Protein AF-A0AAV4GGV5-F1 (afdb_monomer_lite)

Sequence (106 aa):
MLEMLTRFMDESSIHTMHVDLEIAMHSAIKRVLPNVKIKACQFHLAQAWFKKIQGLGLTPEYKDRDSDIGNDYVVFFALPVLPAEKIEESFVNVIMEDAPLDERCG

Organism: NCBI:txid1093978

Foldseek 3Di:
DLVVCVVVDPLVPAAEDADDPDPVVVVVCCVRNVRHHYDHNLVVVVVVVVVLCVVLVVVVLLVDPPHLQVVLVVQVSCLSVDDPVCNVVCCVVPNVVSPDPDPSVD

Structure (mmCIF, N/CA/C/O backbone):
data_AF-A0AAV4GGV5-F1
#
_entry.id   AF-A0AAV4GGV5-F1
#
loop_
_atom_site.group_PDB
_atom_site.id
_atom_site.type_symbol
_atom_site.label_atom_id
_atom_site.label_alt_id
_atom_site.label_comp_id
_atom_site.label_asym_id
_atom_site.label_entity_id
_atom_site.label_seq_id
_atom_site.pdbx_PDB_ins_code
_atom_site.Cartn_x
_atom_site.Cartn_y
_atom_site.Cartn_z
_atom_site.occupancy
_atom_site.B_iso_or_equiv
_atom_site.auth_seq_id
_atom_site.auth_comp_id
_atom_site.auth_asym_id
_atom_site.auth_atom_id
_atom_site.pdbx_PDB_model_num
ATOM 1 N N . MET A 1 1 ? -2.433 -15.217 19.702 1.00 55.41 1 MET A N 1
ATOM 2 C CA . MET A 1 1 ? -1.795 -13.911 19.410 1.00 55.41 1 MET A CA 1
ATOM 3 C C . MET A 1 1 ? -2.663 -12.757 19.908 1.00 55.41 1 MET A C 1
ATOM 5 O O . MET A 1 1 ? -2.218 -12.058 20.803 1.00 55.41 1 MET A O 1
ATOM 9 N N . LEU A 1 2 ? -3.913 -12.616 19.443 1.00 57.97 2 LEU A N 1
ATOM 10 C CA . LEU A 1 2 ? -4.853 -11.577 19.911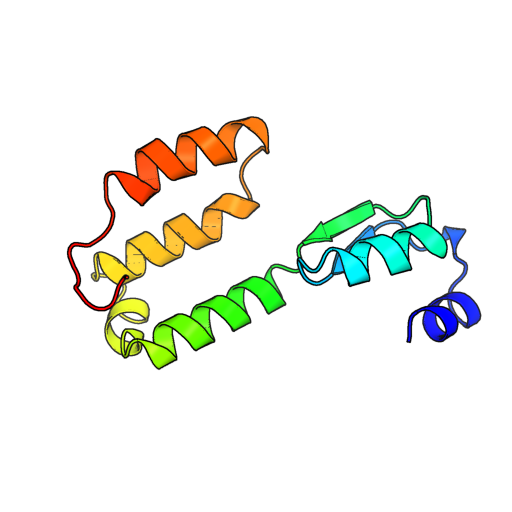 1.00 57.97 2 LEU A CA 1
ATOM 11 C C . LEU A 1 2 ? -5.200 -11.666 21.409 1.00 57.97 2 LEU A C 1
ATOM 13 O O . LEU A 1 2 ? -5.064 -10.673 22.110 1.00 57.97 2 LEU A O 1
ATOM 17 N N . GLU A 1 3 ? -5.509 -12.859 21.929 1.00 57.91 3 GLU A N 1
ATOM 18 C CA . GLU A 1 3 ? -5.758 -13.072 23.374 1.00 57.91 3 GLU A CA 1
ATOM 19 C C . GLU A 1 3 ? -4.526 -12.829 24.265 1.00 57.91 3 GLU A C 1
ATOM 21 O O . GLU A 1 3 ? -4.636 -12.654 25.476 1.00 57.91 3 GLU A O 1
ATOM 26 N N . MET A 1 4 ? -3.326 -12.849 23.677 1.00 59.19 4 MET A N 1
ATOM 27 C CA . MET A 1 4 ? -2.087 -12.576 24.404 1.00 59.19 4 MET A CA 1
ATOM 28 C C . MET A 1 4 ? -1.860 -11.067 24.520 1.00 59.19 4 MET A C 1
ATOM 30 O O . MET A 1 4 ? -1.434 -10.598 25.565 1.00 59.19 4 MET A O 1
ATOM 34 N N . LEU A 1 5 ? -2.199 -10.302 23.477 1.00 58.94 5 LEU A N 1
ATOM 35 C CA . LEU A 1 5 ? -2.075 -8.843 23.474 1.00 58.94 5 LEU A CA 1
ATOM 36 C C . LEU A 1 5 ? -3.033 -8.183 24.477 1.00 58.94 5 LEU A C 1
ATOM 38 O O . LEU A 1 5 ? -2.627 -7.246 25.156 1.00 58.94 5 LEU A O 1
ATOM 42 N N . THR A 1 6 ? -4.250 -8.706 24.644 1.00 60.25 6 THR A N 1
ATOM 43 C CA . THR A 1 6 ? -5.225 -8.179 25.620 1.00 60.25 6 THR A CA 1
ATOM 44 C C . THR A 1 6 ? -4.923 -8.543 27.073 1.00 60.25 6 THR A C 1
ATOM 46 O O . THR A 1 6 ? -5.412 -7.897 27.991 1.00 60.25 6 THR A O 1
ATOM 49 N N . ARG A 1 7 ? -4.076 -9.551 27.314 1.00 65.31 7 ARG A N 1
ATOM 50 C CA . ARG A 1 7 ? -3.614 -9.910 28.666 1.00 65.31 7 ARG A CA 1
ATOM 51 C C . ARG A 1 7 ? -2.520 -8.994 29.212 1.00 65.31 7 ARG A C 1
ATOM 53 O O . ARG A 1 7 ? -2.361 -8.920 30.426 1.00 65.31 7 ARG A O 1
ATOM 60 N N . PHE A 1 8 ? -1.749 -8.352 28.336 1.00 65.38 8 PHE A N 1
ATOM 61 C CA . PHE A 1 8 ? -0.602 -7.520 28.719 1.00 65.38 8 PHE A CA 1
ATOM 62 C C . PHE A 1 8 ? -0.807 -6.030 28.446 1.00 65.38 8 PHE A C 1
ATOM 64 O O . PHE A 1 8 ? -0.034 -5.215 28.943 1.00 65.38 8 PHE A O 1
ATOM 71 N N . MET A 1 9 ? -1.828 -5.667 27.671 1.00 64.75 9 MET A N 1
ATOM 72 C CA . MET A 1 9 ? -2.180 -4.283 27.388 1.00 64.75 9 MET A CA 1
ATOM 73 C C . MET A 1 9 ? -3.589 -4.024 27.897 1.00 64.75 9 MET A C 1
ATOM 75 O O . MET A 1 9 ? -4.500 -4.798 27.616 1.00 64.75 9 MET A O 1
ATOM 79 N N . ASP A 1 10 ? -3.764 -2.927 28.627 1.00 68.81 10 ASP A N 1
ATOM 80 C CA . ASP A 1 10 ? -5.088 -2.421 28.964 1.00 68.81 10 ASP A CA 1
ATOM 81 C C . ASP A 1 10 ? -5.845 -2.157 27.656 1.00 68.81 10 ASP A C 1
ATOM 83 O O . ASP A 1 10 ? -5.405 -1.347 26.836 1.00 68.81 10 ASP A O 1
ATOM 87 N N . GLU A 1 11 ? -6.954 -2.857 27.427 1.00 64.19 11 GLU A N 1
ATOM 88 C CA . GLU A 1 11 ? -7.745 -2.733 26.199 1.00 64.19 11 GLU A CA 1
ATOM 89 C C . GLU A 1 11 ? -8.191 -1.287 25.947 1.00 64.19 11 GLU A C 1
ATOM 91 O O . GLU A 1 11 ? -8.298 -0.869 24.794 1.00 64.19 11 GLU A O 1
ATOM 96 N N . SER A 1 12 ? -8.365 -0.492 27.011 1.00 68.00 12 SER A N 1
ATOM 97 C CA . SER A 1 12 ? -8.714 0.928 26.910 1.00 68.00 12 SER A CA 1
ATOM 98 C C . SER A 1 12 ? -7.590 1.794 26.322 1.00 68.00 12 SER A C 1
ATOM 100 O O . SER A 1 12 ? -7.841 2.900 25.844 1.00 68.00 12 SER A O 1
ATOM 102 N N . SER A 1 13 ? -6.355 1.285 26.286 1.00 76.25 13 SER A N 1
ATOM 103 C CA . SER A 1 13 ? -5.203 1.973 25.696 1.00 76.25 13 SER A CA 1
ATOM 104 C C . SER A 1 13 ? -5.058 1.739 24.186 1.00 76.25 13 SER A C 1
ATOM 106 O O . SER A 1 13 ? -4.422 2.542 23.493 1.00 76.25 13 SER A O 1
ATOM 108 N N . ILE A 1 14 ? -5.684 0.694 23.628 1.00 80.12 14 ILE A N 1
ATOM 109 C CA . ILE A 1 14 ? -5.539 0.333 22.212 1.00 80.12 14 ILE A CA 1
ATOM 110 C C . ILE A 1 14 ? -6.585 1.067 21.369 1.00 80.12 14 ILE A C 1
ATOM 112 O O . ILE A 1 14 ? -7.730 0.646 21.231 1.00 80.12 14 ILE A O 1
ATOM 116 N N . HIS A 1 15 ? -6.160 2.149 20.722 1.00 86.88 15 HIS A N 1
ATOM 117 C CA . HIS A 1 15 ? -7.057 2.984 19.918 1.00 86.88 15 HIS A CA 1
ATOM 118 C C . HIS A 1 15 ? -7.050 2.621 18.432 1.00 86.88 15 HIS A C 1
ATOM 120 O O . HIS A 1 15 ? -8.032 2.843 17.722 1.00 86.88 15 HIS A O 1
ATOM 126 N N . THR A 1 16 ? -5.936 2.101 17.914 1.00 90.69 16 THR A N 1
ATOM 127 C CA . THR A 1 16 ? -5.784 1.778 16.491 1.00 90.69 16 THR A CA 1
ATOM 128 C C . THR A 1 16 ? -4.899 0.554 16.301 1.00 90.69 16 THR A C 1
ATOM 130 O O . THR A 1 16 ? -3.853 0.443 16.930 1.00 90.69 16 THR A O 1
ATOM 133 N N . MET A 1 17 ? -5.299 -0.335 15.394 1.00 90.50 17 MET A N 1
ATOM 134 C CA . MET A 1 17 ? -4.516 -1.491 14.963 1.00 90.50 17 MET A CA 1
ATOM 135 C C . MET A 1 17 ? -4.331 -1.462 13.450 1.00 90.50 17 MET A C 1
ATOM 137 O O . MET A 1 17 ? -5.301 -1.309 12.708 1.00 90.50 17 MET A O 1
ATOM 141 N N . HIS A 1 18 ? -3.084 -1.625 13.010 1.00 90.38 18 HIS A N 1
ATOM 142 C CA . HIS A 1 18 ? -2.734 -1.810 11.605 1.00 90.38 18 HIS A CA 1
ATOM 143 C C . HIS A 1 18 ? -2.633 -3.301 11.314 1.00 90.38 18 HIS A C 1
ATOM 145 O O . HIS A 1 18 ? -1.774 -3.974 11.880 1.00 90.38 18 HIS A O 1
ATOM 151 N N . VAL A 1 19 ? -3.517 -3.815 10.467 1.00 90.31 19 VAL A N 1
ATOM 152 C CA . VAL A 1 19 ? -3.667 -5.254 10.214 1.00 90.31 19 VAL A CA 1
ATOM 153 C C . VAL A 1 19 ? -3.821 -5.544 8.728 1.00 90.31 19 VAL A C 1
ATOM 155 O O . VAL A 1 19 ? -4.098 -4.647 7.928 1.00 90.31 19 VAL A O 1
ATOM 158 N N . ASP A 1 20 ? -3.592 -6.800 8.366 1.00 87.31 20 ASP A N 1
ATOM 159 C CA . ASP A 1 20 ? -3.739 -7.275 6.994 1.00 87.31 20 ASP A CA 1
ATOM 160 C C . ASP A 1 20 ? -5.190 -7.178 6.538 1.00 87.31 20 ASP A C 1
ATOM 162 O O . ASP A 1 20 ? -6.105 -7.334 7.344 1.00 87.31 20 ASP A O 1
ATOM 166 N N . LEU A 1 21 ? -5.390 -6.966 5.233 1.00 80.81 21 LEU A N 1
ATOM 167 C CA . LEU A 1 21 ? -6.697 -6.796 4.583 1.00 80.81 21 LEU A CA 1
ATOM 168 C C . LEU A 1 21 ? -7.540 -8.091 4.534 1.00 80.81 21 LEU A C 1
ATOM 170 O O . LEU A 1 21 ? -8.390 -8.259 3.663 1.00 80.81 21 LEU A O 1
ATOM 174 N N . GLU A 1 22 ? -7.325 -9.016 5.467 1.00 87.06 22 GLU A N 1
ATOM 175 C CA . GLU A 1 22 ? -8.097 -10.244 5.587 1.00 87.06 22 GLU A CA 1
ATOM 176 C C . GLU A 1 22 ? -9.313 -10.041 6.494 1.00 87.06 22 GLU A C 1
ATOM 178 O O . GLU A 1 22 ? -9.208 -9.753 7.691 1.00 87.06 22 GLU A O 1
ATOM 183 N N . ILE A 1 23 ? -10.503 -10.275 5.938 1.00 88.50 23 ILE A N 1
ATOM 184 C CA . ILE A 1 23 ? -11.776 -10.112 6.652 1.00 88.50 23 ILE A CA 1
ATOM 185 C C . ILE A 1 23 ? -11.866 -10.965 7.926 1.00 88.50 23 ILE A C 1
ATOM 187 O O . ILE A 1 23 ? -12.456 -10.537 8.921 1.00 88.50 23 ILE A O 1
ATOM 191 N N . ALA A 1 24 ? -11.247 -12.149 7.925 1.00 90.62 24 ALA A N 1
ATOM 192 C CA . ALA A 1 24 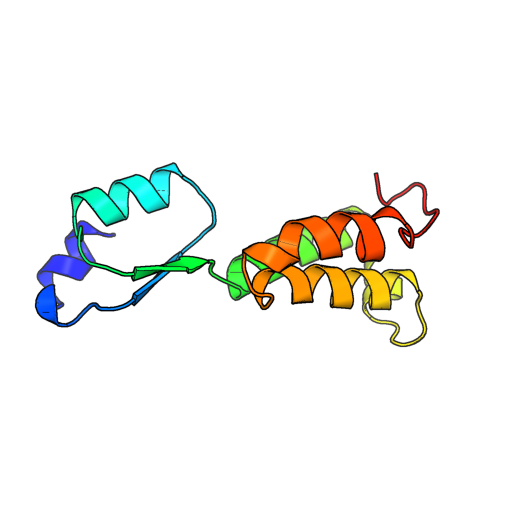? -11.192 -13.031 9.085 1.00 90.62 24 ALA A CA 1
ATOM 193 C C . ALA A 1 24 ? -10.407 -12.386 10.239 1.00 90.62 24 ALA A C 1
ATOM 195 O O . ALA A 1 24 ? -10.862 -12.413 11.385 1.00 90.62 24 ALA A O 1
ATOM 196 N N . MET A 1 25 ? -9.282 -11.734 9.928 1.00 88.94 25 MET A N 1
ATOM 197 C CA . MET A 1 25 ? -8.466 -11.009 10.901 1.00 88.94 25 MET A CA 1
ATOM 198 C C . MET A 1 25 ? -9.241 -9.827 11.486 1.00 88.94 25 MET A C 1
ATOM 200 O O . MET A 1 25 ? -9.327 -9.679 12.706 1.00 88.94 25 MET A O 1
ATOM 204 N N . HIS A 1 26 ? -9.878 -9.025 10.626 1.00 91.19 26 HIS A N 1
ATOM 205 C CA . HIS A 1 26 ? -10.698 -7.892 11.059 1.00 91.19 26 HIS A CA 1
ATOM 206 C C . HIS A 1 26 ? -11.844 -8.334 11.978 1.00 91.19 26 HIS A C 1
ATOM 208 O O . HIS A 1 26 ? -12.081 -7.721 13.021 1.00 91.19 26 HIS A O 1
ATOM 214 N N . SER A 1 27 ? -12.521 -9.428 11.621 1.00 92.06 27 SER A N 1
ATOM 215 C CA . SER A 1 27 ? -13.635 -9.984 12.395 1.00 92.06 27 SER A CA 1
ATOM 216 C C . SER A 1 27 ? -13.177 -10.494 13.764 1.00 92.06 27 SER A C 1
ATOM 218 O O . SER A 1 27 ? -13.816 -10.209 14.777 1.00 92.06 27 SER A O 1
ATOM 220 N N . ALA A 1 28 ? -12.043 -11.200 13.823 1.00 91.81 28 ALA A N 1
ATOM 221 C CA . ALA A 1 28 ? -11.459 -11.670 15.076 1.00 91.81 28 ALA A CA 1
ATOM 222 C C . ALA A 1 28 ? -11.052 -10.507 15.995 1.00 91.81 28 ALA A C 1
ATOM 224 O O . ALA A 1 28 ? -11.343 -10.541 17.190 1.00 91.81 28 ALA A O 1
ATOM 225 N N . ILE A 1 29 ? -10.450 -9.449 15.441 1.00 90.44 29 ILE A N 1
ATOM 226 C CA . ILE A 1 29 ? -10.096 -8.239 16.195 1.00 90.44 29 ILE A CA 1
ATOM 227 C C . ILE A 1 29 ? -11.346 -7.567 16.745 1.00 90.44 29 ILE A C 1
ATOM 229 O O . ILE A 1 29 ? -11.393 -7.282 17.934 1.00 90.44 29 ILE A O 1
ATOM 233 N N . LYS A 1 30 ? -12.379 -7.353 15.924 1.00 90.62 30 LYS A N 1
ATOM 234 C CA . LYS A 1 30 ? -13.620 -6.706 16.375 1.00 90.62 30 LYS A CA 1
ATOM 235 C C . LYS A 1 30 ? -14.377 -7.502 17.433 1.00 90.62 30 LYS A C 1
ATOM 237 O O . LYS A 1 30 ? -15.092 -6.901 18.227 1.00 90.62 30 LYS A O 1
ATOM 242 N N . ARG A 1 31 ? -14.206 -8.824 17.478 1.00 91.25 31 ARG A N 1
ATOM 243 C CA . ARG A 1 31 ? -14.784 -9.668 18.531 1.00 91.25 31 ARG A CA 1
ATOM 244 C C . ARG A 1 31 ? -14.117 -9.460 19.894 1.00 91.25 31 ARG A C 1
ATOM 246 O O . ARG A 1 31 ? -14.793 -9.606 20.905 1.00 91.25 31 ARG A O 1
ATOM 253 N N . VAL A 1 32 ? -12.820 -9.154 19.916 1.00 89.38 32 VAL A N 1
ATOM 254 C CA . VAL A 1 32 ? -12.034 -8.997 21.153 1.00 89.38 32 VAL A CA 1
ATOM 255 C C . VAL A 1 32 ? -11.904 -7.522 21.556 1.00 89.38 32 VAL A C 1
ATOM 257 O O . VAL A 1 32 ? -12.048 -7.190 22.720 1.00 89.38 32 VAL A O 1
ATOM 260 N N . LEU A 1 33 ? -11.692 -6.627 20.590 1.00 89.56 33 LEU A N 1
ATOM 261 C CA . LEU A 1 33 ? -11.506 -5.186 20.761 1.00 89.56 33 LEU A CA 1
ATOM 262 C C . LEU A 1 33 ? -12.538 -4.425 19.906 1.00 89.56 33 LEU A C 1
ATOM 264 O O . LEU A 1 33 ? -12.197 -3.858 18.864 1.00 89.56 33 LEU A O 1
ATOM 268 N N . PRO A 1 34 ? -13.824 -4.399 20.296 1.00 89.44 34 PRO A N 1
ATOM 269 C CA . PRO A 1 34 ? -14.899 -3.864 19.453 1.00 89.44 34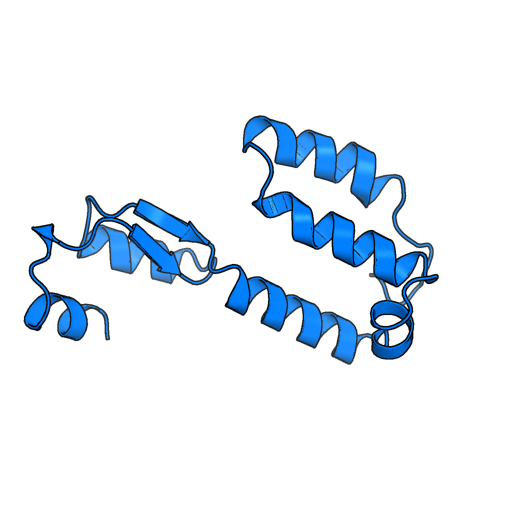 PRO A CA 1
ATOM 270 C C . PRO A 1 34 ? -14.696 -2.388 19.075 1.00 89.44 34 PRO A C 1
ATOM 272 O O . PRO A 1 34 ? -14.993 -1.976 17.946 1.00 89.44 34 PRO A O 1
ATOM 275 N N . ASN A 1 35 ? -14.104 -1.613 19.985 1.00 89.56 35 ASN A N 1
ATOM 276 C CA . ASN A 1 35 ? -13.918 -0.170 19.840 1.00 89.56 35 ASN A CA 1
ATOM 277 C C . ASN A 1 35 ? -12.635 0.222 19.091 1.00 89.56 35 ASN A C 1
ATOM 279 O O . ASN A 1 35 ? -12.460 1.395 18.768 1.00 89.56 35 ASN A O 1
ATOM 283 N N . VAL A 1 36 ? -11.744 -0.726 18.776 1.00 92.06 36 VAL A N 1
ATOM 284 C CA . VAL A 1 36 ? -10.475 -0.386 18.123 1.00 92.06 36 VAL A CA 1
ATOM 285 C C . VAL A 1 36 ? -10.705 0.094 16.694 1.00 92.06 36 VAL A C 1
ATOM 287 O O . VAL A 1 3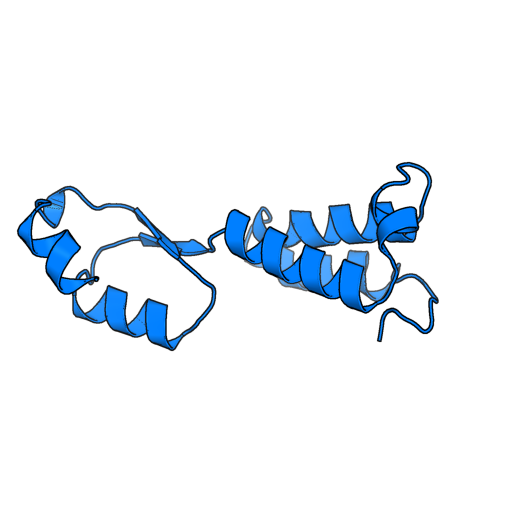6 ? -11.493 -0.491 15.938 1.00 92.06 36 VAL A O 1
ATOM 290 N N . LYS A 1 37 ? -9.991 1.142 16.279 1.00 91.25 37 LYS A N 1
ATOM 291 C CA . LYS A 1 37 ? -9.945 1.535 14.872 1.00 91.25 37 LYS A CA 1
ATOM 292 C C . LYS A 1 37 ? -9.039 0.570 14.114 1.00 91.25 37 LYS A C 1
ATOM 294 O O . LYS A 1 37 ? -7.846 0.486 14.382 1.00 91.25 37 LYS A O 1
ATOM 299 N N . ILE A 1 38 ? -9.599 -0.140 13.146 1.00 90.94 38 ILE A N 1
ATOM 300 C CA . ILE A 1 38 ? -8.821 -0.985 12.242 1.00 90.94 38 ILE A CA 1
ATOM 301 C C . ILE A 1 38 ? -8.342 -0.122 11.074 1.00 90.94 38 ILE A C 1
ATOM 303 O O . ILE A 1 38 ? -9.132 0.604 10.470 1.00 90.94 38 ILE A O 1
ATOM 307 N N . LYS A 1 39 ? -7.045 -0.184 10.778 1.00 88.62 39 LYS A N 1
ATOM 308 C CA . LYS A 1 39 ? -6.425 0.406 9.592 1.00 88.62 39 LYS A CA 1
ATOM 309 C C . LYS A 1 39 ? -5.710 -0.683 8.804 1.00 88.62 39 LYS A C 1
ATOM 311 O O . LYS A 1 39 ? -5.165 -1.617 9.387 1.00 88.62 39 LYS A O 1
ATOM 316 N N . ALA A 1 40 ? -5.667 -0.528 7.487 1.00 85.50 40 ALA A N 1
ATOM 317 C CA . ALA A 1 40 ? -4.862 -1.392 6.639 1.00 85.50 40 ALA A CA 1
ATOM 318 C C . ALA A 1 40 ? -3.369 -1.250 6.985 1.00 85.50 40 ALA A C 1
ATOM 320 O O . ALA A 1 40 ? -2.857 -0.143 7.198 1.00 85.50 40 ALA A O 1
ATOM 321 N N . CYS A 1 41 ? -2.656 -2.372 7.032 1.00 89.69 41 CYS A N 1
ATOM 322 C CA . CYS A 1 41 ? -1.206 -2.381 7.141 1.00 89.69 41 CYS 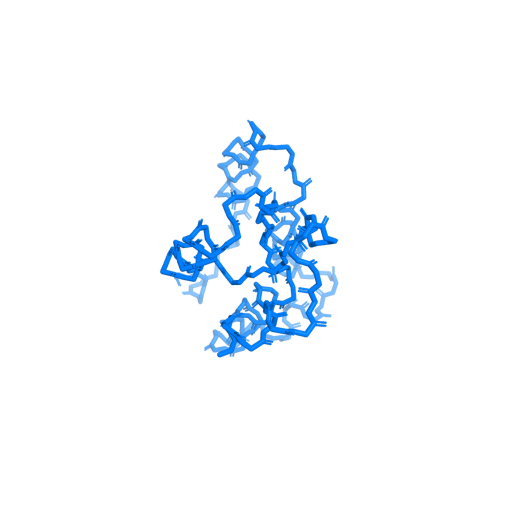A CA 1
ATOM 323 C C . CYS A 1 41 ? -0.578 -2.079 5.773 1.00 89.69 41 CYS A C 1
ATOM 325 O O . CYS A 1 41 ? -0.453 -2.960 4.923 1.00 89.69 41 CYS A O 1
ATOM 327 N N . GLN A 1 42 ? -0.141 -0.832 5.568 1.00 85.75 42 GLN A N 1
ATOM 328 C CA . GLN A 1 42 ? 0.540 -0.423 4.332 1.00 85.75 42 GLN A CA 1
ATOM 329 C C . GLN A 1 42 ? 1.832 -1.213 4.088 1.00 85.75 42 GLN A C 1
ATOM 331 O O . GLN A 1 42 ? 2.178 -1.471 2.941 1.00 85.75 42 GLN A O 1
ATOM 336 N N . PHE A 1 43 ? 2.519 -1.643 5.151 1.00 88.56 43 PHE A N 1
ATOM 337 C CA . PHE A 1 43 ? 3.740 -2.440 5.040 1.00 88.56 43 PHE A CA 1
ATOM 338 C C . PHE A 1 43 ? 3.476 -3.818 4.418 1.00 88.56 43 PHE A C 1
ATOM 340 O O . PHE A 1 43 ? 4.136 -4.191 3.450 1.00 88.56 43 PHE A O 1
ATOM 347 N N . HIS A 1 44 ? 2.489 -4.561 4.926 1.00 88.06 44 HIS A N 1
ATOM 348 C CA . HIS A 1 44 ? 2.167 -5.878 4.375 1.00 88.06 44 HIS A CA 1
ATOM 349 C C . HIS A 1 44 ? 1.528 -5.784 2.988 1.00 88.06 44 HIS A C 1
ATOM 351 O O . HIS A 1 44 ? 1.817 -6.624 2.136 1.00 88.06 44 HIS A O 1
ATOM 357 N N . LEU A 1 45 ? 0.742 -4.734 2.722 1.00 86.81 45 LEU A N 1
ATOM 358 C CA . LEU A 1 45 ? 0.229 -4.453 1.381 1.00 86.81 45 LEU A CA 1
ATOM 359 C C . LEU A 1 45 ? 1.375 -4.212 0.385 1.00 86.81 45 LEU A C 1
ATOM 361 O O . LEU A 1 45 ? 1.450 -4.885 -0.642 1.00 86.81 45 LEU A O 1
ATOM 365 N N . ALA A 1 46 ? 2.322 -3.336 0.734 1.00 88.50 46 ALA A N 1
ATOM 366 C CA . ALA A 1 46 ? 3.509 -3.067 -0.072 1.00 88.50 46 ALA A CA 1
ATOM 367 C C . ALA A 1 46 ? 4.347 -4.329 -0.314 1.00 88.50 46 ALA A C 1
ATOM 369 O O . ALA A 1 46 ? 4.814 -4.573 -1.426 1.00 88.50 46 ALA A O 1
ATOM 370 N N . GLN A 1 47 ? 4.510 -5.165 0.713 1.00 90.31 47 GLN A N 1
ATOM 371 C CA . GLN A 1 47 ? 5.241 -6.422 0.601 1.00 90.31 47 GLN A CA 1
ATOM 372 C C . GLN A 1 47 ? 4.539 -7.422 -0.331 1.00 90.31 47 GLN A C 1
ATOM 374 O O . GLN A 1 47 ? 5.210 -8.093 -1.117 1.00 90.31 47 GLN A O 1
ATOM 379 N N . ALA A 1 48 ? 3.212 -7.547 -0.247 1.00 90.31 48 ALA A N 1
ATOM 380 C CA . ALA A 1 48 ? 2.433 -8.432 -1.111 1.00 90.31 48 ALA A CA 1
ATOM 381 C C . ALA A 1 48 ? 2.520 -7.999 -2.581 1.00 90.31 48 ALA A C 1
ATOM 383 O O . ALA A 1 48 ? 2.776 -8.828 -3.456 1.00 90.31 48 ALA A O 1
ATOM 384 N N . TRP A 1 49 ? 2.397 -6.698 -2.845 1.00 89.44 49 TRP A N 1
ATOM 385 C CA . TRP A 1 49 ? 2.565 -6.139 -4.183 1.00 89.44 49 TRP A CA 1
ATOM 386 C C . TRP A 1 49 ? 3.978 -6.325 -4.720 1.00 89.44 49 TRP A C 1
ATOM 388 O O . TRP A 1 49 ? 4.139 -6.801 -5.840 1.00 89.44 49 TRP A O 1
ATOM 398 N N . PHE A 1 50 ? 5.009 -6.061 -3.915 1.00 91.38 50 PHE A N 1
ATOM 399 C CA . PHE A 1 50 ? 6.386 -6.269 -4.356 1.00 91.38 50 PHE A CA 1
ATOM 400 C C . PHE A 1 50 ? 6.665 -7.738 -4.706 1.00 91.38 50 PHE A C 1
ATOM 402 O O . PHE A 1 50 ? 7.294 -8.017 -5.722 1.00 91.38 50 PHE A O 1
ATOM 409 N N . LYS A 1 51 ? 6.121 -8.694 -3.939 1.00 94.31 51 LYS A N 1
ATOM 410 C CA . LYS A 1 51 ? 6.197 -10.124 -4.290 1.00 94.31 51 LYS A CA 1
ATOM 411 C C . LYS A 1 51 ? 5.518 -10.436 -5.627 1.00 94.31 51 LYS A C 1
ATOM 413 O O . LYS A 1 51 ? 6.049 -11.234 -6.396 1.00 94.31 51 LYS A O 1
ATOM 418 N N . LYS A 1 52 ? 4.368 -9.817 -5.924 1.00 91.81 52 LYS A N 1
ATOM 419 C CA . LYS A 1 52 ? 3.691 -9.966 -7.225 1.00 91.81 52 LYS A CA 1
ATOM 420 C C . LYS A 1 52 ? 4.539 -9.371 -8.354 1.00 91.81 52 LYS A C 1
ATOM 422 O O . LYS A 1 52 ? 4.773 -10.074 -9.329 1.00 91.81 52 LYS A O 1
ATOM 427 N N . ILE A 1 53 ? 5.079 -8.162 -8.189 1.00 91.38 53 ILE A N 1
ATOM 428 C CA . ILE A 1 53 ? 6.002 -7.514 -9.146 1.00 91.38 53 ILE A CA 1
ATOM 429 C C . ILE A 1 53 ? 7.207 -8.419 -9.442 1.00 91.38 53 ILE A C 1
ATOM 431 O O . ILE A 1 53 ? 7.575 -8.618 -10.598 1.00 91.38 53 ILE A O 1
ATOM 435 N N . GLN A 1 54 ? 7.800 -9.021 -8.408 1.00 94.19 54 GLN A N 1
ATOM 436 C CA . GLN A 1 54 ? 8.889 -9.988 -8.565 1.00 94.19 54 GLN A CA 1
ATOM 437 C C . GLN A 1 54 ? 8.455 -11.226 -9.356 1.00 94.19 54 GLN A C 1
ATOM 439 O O . GLN A 1 54 ? 9.168 -11.643 -10.265 1.00 94.19 54 GLN A O 1
ATOM 444 N N . GLY A 1 55 ? 7.289 -11.795 -9.040 1.00 94.88 55 GLY A N 1
ATOM 445 C CA . GLY A 1 55 ? 6.737 -12.955 -9.747 1.00 94.88 55 GLY A CA 1
ATOM 446 C C . GLY A 1 55 ? 6.407 -12.686 -11.218 1.00 94.88 55 GLY A C 1
ATOM 447 O O . GLY A 1 55 ? 6.466 -13.608 -12.024 1.00 94.88 55 GLY A O 1
ATOM 448 N N . LEU A 1 56 ? 6.112 -11.433 -11.569 1.00 92.38 56 LEU A N 1
ATOM 449 C CA . LEU A 1 56 ? 5.903 -10.980 -12.947 1.00 92.38 56 LEU A CA 1
ATOM 450 C C . LEU A 1 56 ? 7.211 -10.639 -13.682 1.00 92.38 56 LEU A C 1
ATOM 452 O O . LEU A 1 56 ? 7.191 -10.357 -14.874 1.00 92.38 56 LEU A O 1
ATOM 456 N N . GLY A 1 57 ? 8.357 -10.639 -12.993 1.00 93.44 57 GLY A N 1
ATOM 457 C CA . GLY A 1 57 ? 9.636 -10.229 -13.575 1.00 93.44 57 GLY A CA 1
ATOM 458 C C . GLY A 1 57 ? 9.782 -8.716 -13.779 1.00 93.44 57 GLY A C 1
ATOM 459 O O . GLY A 1 57 ? 10.738 -8.300 -14.420 1.00 93.44 57 GLY A O 1
ATOM 460 N N . LEU A 1 58 ? 8.896 -7.901 -13.193 1.00 92.56 58 LEU A N 1
ATOM 461 C CA . LEU A 1 58 ? 8.829 -6.436 -13.357 1.00 92.56 58 LEU A CA 1
ATOM 462 C C . LEU A 1 58 ? 9.732 -5.661 -12.378 1.00 92.56 58 LEU A C 1
ATOM 464 O O . LEU A 1 58 ? 9.558 -4.470 -12.125 1.00 92.56 58 LEU A O 1
ATOM 468 N N . THR A 1 59 ? 10.677 -6.348 -11.731 1.00 93.88 59 THR A N 1
ATOM 469 C CA . THR A 1 59 ? 11.566 -5.718 -10.740 1.00 93.88 59 THR A CA 1
ATOM 470 C C . THR A 1 59 ? 12.495 -4.651 -11.338 1.00 93.88 59 THR A C 1
ATOM 472 O O . THR A 1 59 ? 12.734 -3.665 -10.638 1.00 93.88 59 THR A O 1
ATOM 475 N N . PRO A 1 60 ? 13.064 -4.818 -12.552 1.00 94.25 60 PRO A N 1
ATOM 476 C CA . PRO A 1 60 ? 13.851 -3.767 -13.198 1.00 94.25 60 PRO A CA 1
ATOM 477 C C . PRO A 1 60 ? 13.043 -2.488 -13.437 1.00 94.25 60 PRO A C 1
ATOM 479 O O . PRO A 1 60 ? 13.477 -1.423 -13.013 1.00 94.25 60 PRO A O 1
ATOM 482 N N . GLU A 1 61 ? 11.853 -2.618 -14.018 1.00 92.81 61 GLU A N 1
ATOM 483 C CA . GLU A 1 61 ? 10.943 -1.524 -14.359 1.00 92.81 61 GLU A CA 1
ATOM 484 C C . GLU A 1 61 ? 10.466 -0.802 -13.098 1.00 92.81 61 GLU A C 1
ATOM 486 O O . GLU A 1 61 ? 10.559 0.413 -13.001 1.00 92.81 61 GLU A O 1
ATOM 491 N N . TYR A 1 62 ? 10.083 -1.545 -12.056 1.00 90.31 62 TYR A N 1
ATOM 492 C CA . TYR A 1 62 ? 9.704 -0.952 -10.770 1.00 90.31 62 TYR A CA 1
ATOM 493 C C . TYR A 1 62 ? 10.838 -0.157 -10.092 1.00 90.31 62 TYR A C 1
ATOM 495 O O . TYR A 1 62 ? 10.586 0.757 -9.308 1.00 90.31 62 TYR A O 1
ATOM 503 N N . LYS A 1 63 ? 12.103 -0.526 -10.329 1.00 90.56 63 LYS A N 1
ATOM 504 C CA . LYS A 1 63 ? 13.268 0.176 -9.761 1.00 90.56 63 LYS A CA 1
ATOM 505 C C . LYS A 1 63 ? 13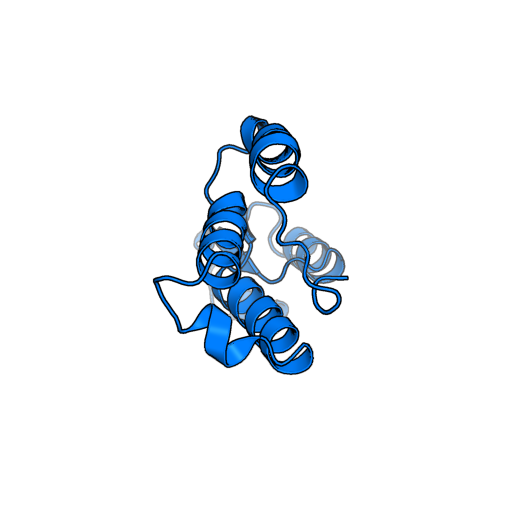.730 1.354 -10.613 1.00 90.56 63 LYS A C 1
ATOM 507 O O . LYS A 1 63 ? 14.516 2.165 -10.118 1.00 90.56 63 LYS A O 1
ATOM 512 N N . ASP A 1 64 ? 13.279 1.421 -11.856 1.00 92.56 64 ASP A N 1
ATOM 513 C CA . ASP A 1 64 ? 13.569 2.504 -12.775 1.00 92.56 64 ASP A CA 1
ATOM 514 C C . ASP A 1 64 ? 12.564 3.643 -12.564 1.00 92.56 64 ASP A C 1
ATOM 516 O O . ASP A 1 64 ? 11.356 3.467 -12.687 1.00 92.56 64 ASP A O 1
ATOM 520 N N . ARG A 1 65 ? 13.069 4.828 -12.207 1.00 84.19 65 ARG A N 1
ATOM 521 C CA . ARG A 1 65 ? 12.225 6.006 -11.945 1.00 84.19 65 ARG A CA 1
ATOM 522 C C . ARG A 1 65 ? 11.650 6.611 -13.221 1.00 84.19 65 ARG A C 1
ATOM 524 O O . ARG A 1 65 ? 10.678 7.356 -13.140 1.00 84.19 65 ARG A O 1
ATOM 531 N N . ASP A 1 66 ? 12.247 6.287 -14.361 1.00 89.56 66 ASP A N 1
ATOM 532 C CA . ASP A 1 66 ? 11.813 6.762 -15.668 1.00 89.56 66 ASP A CA 1
ATOM 533 C C . ASP A 1 66 ? 10.901 5.733 -16.366 1.00 89.56 66 ASP A C 1
ATOM 535 O O . ASP A 1 66 ? 10.465 5.959 -17.491 1.00 89.56 66 ASP A O 1
ATOM 539 N N . SER A 1 67 ? 10.585 4.609 -15.707 1.00 89.62 67 SER A N 1
ATOM 540 C CA . SER A 1 67 ? 9.666 3.599 -16.231 1.00 89.62 67 SER A CA 1
ATOM 541 C C . SER A 1 67 ? 8.211 3.984 -15.986 1.00 89.62 67 SER A C 1
ATOM 543 O O . SER A 1 67 ? 7.810 4.205 -14.841 1.00 89.62 67 SER A O 1
ATOM 545 N N . ASP A 1 68 ? 7.401 3.950 -17.044 1.00 86.12 68 ASP A N 1
ATOM 546 C CA . ASP A 1 68 ? 5.944 4.114 -16.957 1.00 86.12 68 ASP A CA 1
ATOM 547 C C . ASP A 1 68 ? 5.335 3.084 -15.988 1.00 86.12 68 ASP A C 1
ATOM 549 O O . ASP A 1 68 ? 4.689 3.455 -15.014 1.00 86.12 68 ASP A O 1
ATOM 553 N N . ILE A 1 69 ? 5.706 1.804 -16.129 1.00 85.06 69 ILE A N 1
ATOM 554 C CA . ILE A 1 69 ? 5.287 0.718 -15.224 1.00 85.06 69 ILE A CA 1
ATOM 555 C C . ILE A 1 69 ? 5.660 1.021 -13.762 1.00 85.06 69 ILE A C 1
ATOM 557 O O . ILE A 1 69 ? 4.871 0.784 -12.845 1.00 85.06 69 ILE A O 1
ATOM 561 N N . GLY A 1 70 ? 6.875 1.525 -13.521 1.00 86.12 70 GLY A N 1
ATOM 562 C CA . GLY A 1 70 ? 7.323 1.905 -12.181 1.00 86.12 70 GLY A CA 1
ATOM 563 C C . GLY A 1 70 ? 6.485 3.039 -11.586 1.00 86.12 70 GLY A C 1
ATOM 564 O O . GLY A 1 70 ? 6.064 2.954 -10.428 1.00 86.12 70 GLY A O 1
ATOM 565 N N . ASN A 1 71 ? 6.197 4.065 -12.386 1.00 85.12 71 ASN A N 1
ATOM 566 C CA . ASN A 1 71 ? 5.385 5.211 -11.988 1.00 85.12 71 ASN A CA 1
ATOM 567 C C . ASN A 1 71 ? 3.922 4.824 -11.722 1.00 85.12 71 ASN A C 1
ATOM 569 O O . ASN A 1 71 ? 3.369 5.232 -10.696 1.00 85.12 71 ASN A O 1
ATOM 573 N N . ASP A 1 72 ? 3.332 3.957 -12.542 1.00 82.94 72 ASP A N 1
ATOM 574 C CA . ASP A 1 72 ? 1.957 3.478 -12.365 1.00 82.94 72 ASP A CA 1
ATOM 575 C C . ASP A 1 72 ? 1.798 2.685 -11.068 1.00 82.94 72 ASP A C 1
ATOM 577 O O . ASP A 1 72 ? 0.840 2.880 -10.312 1.00 82.94 72 ASP A O 1
ATOM 581 N N . TYR A 1 73 ? 2.779 1.840 -10.731 1.00 83.94 73 TYR A N 1
ATOM 582 C CA . TYR A 1 73 ? 2.777 1.162 -9.439 1.00 83.94 73 TYR A CA 1
ATOM 583 C C . TYR A 1 73 ? 2.889 2.150 -8.276 1.00 83.94 73 TYR A C 1
ATOM 585 O O . TYR A 1 73 ? 2.203 1.974 -7.273 1.00 83.94 73 TYR A O 1
ATOM 593 N N . VAL A 1 74 ? 3.683 3.218 -8.380 1.00 83.56 74 VAL A N 1
ATOM 594 C CA . VAL A 1 74 ? 3.733 4.250 -7.328 1.00 83.56 74 VAL A CA 1
ATOM 595 C C . VAL A 1 74 ? 2.366 4.920 -7.141 1.00 83.56 74 VAL A C 1
ATOM 597 O O . VAL A 1 74 ? 1.930 5.097 -5.999 1.00 83.56 74 VAL A O 1
ATOM 600 N N . VAL A 1 75 ? 1.659 5.235 -8.230 1.00 83.62 75 VAL A N 1
ATOM 601 C CA . VAL A 1 75 ? 0.299 5.802 -8.182 1.00 83.62 75 VAL A CA 1
ATOM 602 C C . VAL A 1 75 ? -0.689 4.810 -7.563 1.00 83.62 75 VAL A C 1
ATOM 604 O O . VAL A 1 75 ? -1.458 5.174 -6.670 1.00 83.62 75 VAL A O 1
ATOM 607 N N . PHE A 1 76 ? -0.615 3.532 -7.935 1.00 83.62 76 PHE A N 1
ATOM 608 C CA . PHE A 1 76 ? -1.429 2.472 -7.338 1.00 83.62 76 PHE A CA 1
ATOM 609 C C . PHE A 1 76 ? -1.192 2.324 -5.833 1.00 83.62 76 PHE A C 1
ATOM 611 O O . PHE A 1 76 ? -2.142 2.190 -5.057 1.00 83.62 76 PHE A O 1
ATOM 618 N N . PHE A 1 77 ? 0.058 2.458 -5.385 1.00 84.06 77 PHE A N 1
ATOM 619 C CA . PHE A 1 77 ? 0.393 2.461 -3.963 1.00 84.06 77 PHE A CA 1
ATOM 620 C C . PHE A 1 77 ? -0.128 3.687 -3.207 1.00 84.06 77 PHE A C 1
ATOM 622 O O . PHE A 1 77 ? -0.261 3.629 -1.981 1.00 84.06 77 PHE A O 1
ATOM 629 N N . ALA A 1 78 ? -0.447 4.776 -3.906 1.00 85.38 78 ALA A N 1
ATOM 630 C CA . ALA A 1 78 ? -1.041 5.967 -3.319 1.00 85.38 78 ALA A CA 1
ATOM 631 C C . ALA A 1 78 ? -2.571 5.866 -3.152 1.00 85.38 78 ALA A C 1
ATOM 633 O O . ALA A 1 78 ? -3.144 6.637 -2.386 1.00 85.38 78 ALA A O 1
ATOM 634 N N . LEU A 1 79 ? -3.263 4.900 -3.768 1.00 84.69 79 LEU A N 1
ATOM 635 C CA . LEU A 1 79 ? -4.718 4.763 -3.586 1.00 84.69 79 LEU A CA 1
ATOM 636 C C . LEU A 1 79 ? -5.158 4.674 -2.116 1.00 84.69 79 LEU A C 1
ATOM 638 O O . LEU A 1 79 ? -6.094 5.378 -1.737 1.00 84.69 79 LEU A O 1
ATOM 642 N N . PRO A 1 80 ? -4.504 3.883 -1.239 1.00 81.50 80 PRO A N 1
ATOM 643 C CA . PRO A 1 80 ? -4.947 3.751 0.146 1.00 81.50 80 PRO A CA 1
ATOM 644 C C . PRO A 1 80 ? -4.740 5.012 0.999 1.00 81.50 80 PRO A C 1
ATOM 646 O O . PRO A 1 80 ? -5.197 5.029 2.142 1.00 81.50 80 PRO A O 1
ATOM 649 N N . VAL A 1 81 ? -4.028 6.038 0.503 1.00 83.56 81 VAL A N 1
ATOM 650 C CA . VAL A 1 81 ? -3.917 7.343 1.186 1.00 83.56 81 VAL A CA 1
ATOM 651 C C . VAL A 1 81 ? -4.981 8.348 0.746 1.00 83.56 81 VAL A C 1
ATOM 653 O O . VAL A 1 81 ? -5.103 9.402 1.373 1.00 83.56 81 VAL A O 1
ATOM 656 N N . LEU A 1 82 ? -5.780 8.034 -0.274 1.00 86.06 82 LEU A N 1
ATOM 657 C CA . LEU A 1 82 ? -6.882 8.891 -0.695 1.00 86.06 82 LEU A CA 1
ATOM 658 C C . LEU A 1 82 ? -8.073 8.815 0.278 1.00 86.06 82 LEU A C 1
ATOM 660 O O . LEU A 1 82 ? -8.275 7.797 0.948 1.00 86.06 82 LEU A O 1
ATOM 664 N N . PRO A 1 83 ? -8.901 9.876 0.345 1.00 87.94 83 PRO A N 1
ATOM 665 C CA . PRO A 1 83 ? -10.231 9.793 0.943 1.00 87.94 83 PRO A CA 1
ATOM 666 C C . PRO A 1 83 ? -11.034 8.652 0.314 1.00 87.94 83 PRO A C 1
ATOM 668 O O . PRO A 1 83 ? -10.938 8.430 -0.893 1.00 87.94 83 PRO A O 1
ATOM 671 N N . ALA A 1 84 ? -11.841 7.947 1.110 1.00 87.44 84 ALA A N 1
ATOM 672 C CA . ALA A 1 84 ? -12.558 6.751 0.660 1.00 87.44 84 ALA A CA 1
ATOM 673 C C . ALA A 1 84 ? -13.445 7.023 -0.565 1.00 87.44 84 ALA A C 1
ATOM 675 O O . ALA A 1 84 ? -13.532 6.201 -1.470 1.00 87.44 84 ALA A O 1
ATOM 676 N N . GLU A 1 85 ? -14.033 8.216 -0.623 1.00 91.81 85 GLU A N 1
ATOM 677 C CA . GLU A 1 85 ? -14.915 8.683 -1.692 1.00 91.81 85 GLU A CA 1
ATOM 678 C C . GLU A 1 85 ? -14.167 8.937 -3.009 1.00 91.81 85 GLU A C 1
ATOM 680 O O . GLU A 1 85 ? -14.788 9.044 -4.061 1.00 91.81 85 GLU A O 1
ATOM 685 N N . LYS A 1 86 ? -12.836 9.057 -2.953 1.00 90.25 86 LYS A N 1
ATOM 686 C CA . LYS A 1 86 ? -11.964 9.290 -4.109 1.00 90.25 86 LYS A CA 1
ATOM 687 C C . LYS A 1 86 ? -11.284 8.029 -4.619 1.00 90.25 86 LYS A C 1
ATOM 689 O O . LYS A 1 86 ? -10.782 8.045 -5.734 1.00 90.25 86 LYS A O 1
ATOM 694 N N . ILE A 1 87 ? -11.292 6.941 -3.849 1.00 88.44 87 ILE A N 1
ATOM 695 C CA . ILE A 1 87 ? -10.601 5.702 -4.225 1.00 88.44 87 ILE A CA 1
ATOM 696 C C . ILE A 1 87 ? -11.171 5.120 -5.522 1.00 88.44 87 ILE A C 1
ATOM 698 O O . ILE A 1 87 ? -10.396 4.769 -6.403 1.00 88.44 87 ILE A O 1
ATOM 702 N N . GLU A 1 88 ? -12.497 5.031 -5.652 1.00 88.94 88 GLU A N 1
ATOM 703 C CA . GLU A 1 88 ? -13.140 4.457 -6.844 1.00 88.94 88 GLU A CA 1
ATOM 704 C C . GLU A 1 88 ? -12.860 5.300 -8.092 1.00 88.94 88 GLU A C 1
ATOM 706 O O . GLU A 1 88 ? -12.369 4.781 -9.091 1.00 88.94 88 GLU A O 1
ATOM 711 N N . GLU A 1 89 ? -13.094 6.613 -7.999 1.00 90.38 89 GLU A N 1
ATOM 712 C CA . GLU A 1 89 ? -12.830 7.564 -9.082 1.00 90.38 89 GLU A CA 1
ATOM 713 C C . GLU A 1 89 ? -11.359 7.519 -9.518 1.00 90.38 89 GLU A C 1
ATOM 715 O O . GLU A 1 89 ? -11.072 7.433 -10.708 1.00 90.38 89 GLU A O 1
ATOM 720 N N . SER A 1 90 ? -10.417 7.538 -8.570 1.00 87.19 90 SER A N 1
ATOM 721 C CA . SER A 1 90 ? -8.987 7.478 -8.880 1.00 87.19 90 SER A CA 1
ATOM 722 C C . SER A 1 90 ? -8.555 6.121 -9.428 1.00 87.19 90 SER A C 1
ATOM 724 O O . SER A 1 90 ? -7.704 6.074 -10.307 1.00 87.19 90 SER A O 1
ATOM 726 N N . PHE A 1 91 ? -9.137 5.015 -8.963 1.00 86.81 91 PHE A N 1
ATOM 727 C CA . PHE A 1 91 ? -8.832 3.699 -9.520 1.00 86.81 91 PHE A CA 1
ATOM 728 C C . PHE A 1 91 ? -9.257 3.607 -10.990 1.00 86.81 91 PHE A C 1
ATOM 730 O O . PHE A 1 91 ? -8.461 3.197 -11.829 1.00 86.81 91 PHE A O 1
ATOM 737 N N . VAL A 1 92 ? -10.475 4.042 -11.319 1.00 87.25 92 VAL A N 1
ATOM 738 C CA . VAL A 1 92 ? -10.978 3.983 -12.698 1.00 87.25 92 VAL A CA 1
ATOM 739 C C . VAL A 1 92 ? -10.240 4.977 -13.594 1.00 87.25 92 VAL A C 1
ATOM 741 O O . VAL A 1 92 ? -9.661 4.579 -14.598 1.00 87.25 92 VAL A O 1
ATOM 744 N N . ASN A 1 93 ? -10.205 6.252 -13.210 1.00 84.25 93 ASN A N 1
ATOM 745 C CA . ASN A 1 93 ? -9.793 7.326 -14.118 1.00 84.25 93 ASN A CA 1
ATOM 746 C C . ASN A 1 93 ? -8.279 7.563 -14.165 1.00 84.25 93 ASN A C 1
ATOM 748 O O . ASN A 1 93 ? -7.819 8.291 -15.029 1.00 84.25 93 ASN A O 1
ATOM 752 N N . VAL A 1 94 ? -7.505 7.041 -13.208 1.00 78.75 94 VAL A N 1
ATOM 753 C CA . VAL A 1 94 ? -6.044 7.263 -13.167 1.00 78.75 94 VAL A CA 1
ATOM 754 C C . VAL A 1 94 ? -5.282 5.965 -13.382 1.00 78.75 94 VAL A C 1
ATOM 756 O O . VAL A 1 94 ? -4.193 5.979 -13.929 1.00 78.75 94 VAL A O 1
ATOM 759 N N . ILE A 1 95 ? -5.826 4.827 -12.950 1.00 81.00 95 ILE A N 1
ATOM 760 C CA . ILE A 1 95 ? -5.073 3.566 -12.963 1.00 81.00 95 ILE A CA 1
ATOM 761 C C . ILE A 1 95 ? -5.527 2.649 -14.083 1.00 81.00 95 ILE A C 1
ATOM 763 O O . ILE A 1 95 ? -4.692 2.001 -14.699 1.00 81.00 95 ILE A O 1
ATOM 767 N N . MET A 1 96 ? -6.831 2.570 -14.355 1.00 81.44 96 MET A N 1
ATOM 768 C CA . MET A 1 96 ? -7.319 1.731 -15.450 1.00 81.44 96 MET A CA 1
ATOM 769 C C . MET A 1 96 ? -7.149 2.389 -16.821 1.00 81.44 96 MET A C 1
ATOM 771 O O . MET A 1 96 ? -6.904 1.672 -17.787 1.00 81.44 96 MET A O 1
ATOM 775 N N . GLU A 1 97 ? -7.285 3.716 -16.919 1.00 79.94 97 GLU A N 1
ATOM 776 C CA . GLU A 1 97 ? -7.100 4.440 -18.187 1.00 79.94 97 GLU A CA 1
ATOM 777 C C . GLU A 1 97 ? -5.634 4.456 -18.642 1.00 79.94 97 GLU A C 1
ATOM 779 O O . GLU A 1 97 ? -5.369 4.213 -19.819 1.00 79.94 97 GLU A O 1
ATOM 784 N N . ASP A 1 98 ? -4.699 4.651 -17.708 1.00 75.56 98 ASP A N 1
ATOM 785 C CA . ASP A 1 98 ? -3.261 4.759 -17.992 1.00 75.56 98 ASP A CA 1
ATOM 786 C C . ASP A 1 98 ? -2.495 3.442 -17.757 1.00 75.56 98 ASP A C 1
ATOM 788 O O . ASP A 1 98 ? -1.268 3.429 -17.746 1.00 75.56 98 ASP A O 1
ATOM 792 N N . ALA A 1 99 ? -3.196 2.313 -17.576 1.00 75.62 99 ALA A N 1
ATOM 793 C CA . ALA A 1 99 ? -2.553 1.030 -17.303 1.00 75.62 99 ALA A CA 1
ATOM 794 C C . ALA A 1 99 ? -1.547 0.657 -18.415 1.00 75.62 99 ALA A C 1
ATOM 796 O O . ALA A 1 99 ? -1.895 0.685 -19.603 1.00 75.62 99 ALA A O 1
ATOM 797 N N . PRO A 1 100 ? -0.325 0.223 -18.062 1.00 74.12 100 PRO A N 1
ATOM 798 C CA . PRO A 1 100 ? 0.697 -0.061 -19.051 1.00 74.12 100 PRO A CA 1
ATOM 799 C C . PRO A 1 100 ? 0.289 -1.277 -19.885 1.00 74.12 100 PRO A C 1
ATOM 801 O O . PRO A 1 100 ? -0.131 -2.311 -19.356 1.00 74.12 100 PRO A O 1
ATOM 804 N N . LEU A 1 101 ? 0.450 -1.166 -21.207 1.00 74.31 101 LEU A N 1
ATOM 805 C CA . LEU A 1 101 ? 0.218 -2.250 -22.165 1.00 74.31 101 LEU A CA 1
ATOM 806 C C . LEU A 1 101 ? 1.370 -3.266 -22.111 1.00 74.31 101 LEU A C 1
ATOM 808 O O . LEU A 1 101 ? 2.135 -3.418 -23.061 1.00 74.31 101 LEU A O 1
ATOM 812 N N . ASP A 1 102 ? 1.499 -3.948 -20.978 1.00 80.44 102 ASP A N 1
ATOM 813 C CA . ASP A 1 102 ? 2.451 -5.031 -20.764 1.00 80.44 102 ASP A CA 1
ATOM 814 C C . ASP A 1 102 ? 1.689 -6.333 -20.499 1.00 80.44 102 ASP A C 1
ATOM 816 O O . ASP A 1 102 ? 0.854 -6.421 -19.599 1.00 80.44 102 ASP A O 1
ATOM 820 N N . GLU A 1 103 ? 1.982 -7.370 -21.282 1.00 82.19 103 GLU A N 1
ATOM 821 C CA . GLU A 1 103 ? 1.332 -8.682 -21.179 1.00 82.19 103 GLU A CA 1
ATOM 822 C C . GLU A 1 103 ? 1.550 -9.371 -19.820 1.00 82.19 103 GLU A C 1
ATOM 824 O O . GLU A 1 103 ? 0.790 -10.264 -19.442 1.00 82.19 103 GLU A O 1
ATOM 829 N N . ARG A 1 104 ? 2.563 -8.939 -19.057 1.00 81.62 104 ARG A N 1
ATOM 830 C CA . ARG A 1 104 ? 2.848 -9.417 -17.700 1.00 81.62 104 ARG A CA 1
ATOM 831 C C . ARG A 1 104 ? 1.926 -8.777 -16.661 1.00 81.62 104 ARG A C 1
ATOM 833 O O . ARG A 1 104 ? 1.786 -9.335 -15.578 1.00 81.62 104 ARG A O 1
ATOM 840 N N . CYS A 1 105 ? 1.287 -7.646 -16.961 1.00 71.56 105 CYS A N 1
ATOM 841 C CA . CYS A 1 105 ? 0.447 -6.892 -16.024 1.00 71.56 105 CYS A CA 1
ATOM 842 C C . CYS A 1 105 ? -0.988 -7.443 -15.857 1.00 71.56 105 CYS A C 1
ATOM 844 O O . CYS A 1 105 ? -1.813 -6.785 -15.224 1.00 71.56 105 CYS A O 1
ATOM 846 N N . GLY A 1 106 ? -1.275 -8.646 -16.379 1.00 58.75 106 GLY A N 1
ATOM 847 C CA . GLY A 1 106 ? -2.563 -9.351 -16.253 1.00 58.75 106 GLY A CA 1
ATOM 848 C C . GLY A 1 106 ? -2.871 -9.986 -14.892 1.00 58.75 106 GLY A C 1
ATOM 849 O O . GLY A 1 106 ? -1.945 -10.400 -14.141 1.00 58.75 106 GLY A O 1
#

pLDDT: mean 84.07, std 9.63, range [55.41, 94.88]

Radius of gyration: 17.68 Å; chains: 1; bounding box: 29×24×51 Å

Secondary structure (DSSP, 8-state):
-HHHHHHHS-GGG--EEEE-S-HHHHHHHHHH-TTPEEEE-HHHHHHHHHHHHHHTT-HHHHH-TT-HHHHHHHHHHHGGGS-HHHHHHHIIIIIISS----GGG-